Protein AF-A0A7S1MTP9-F1 (afdb_monomer)

Solvent-accessible surface area (backbone atoms only — not comparable to full-atom values): 7656 Å² total; per-residue (Å²): 132,76,72,76,66,77,78,51,60,67,41,58,57,51,50,54,52,49,53,56,51,50,56,53,49,49,55,52,49,53,38,66,74,69,44,82,62,89,71,81,74,76,79,52,86,86,43,50,64,60,54,50,49,52,54,50,46,68,73,72,45,90,69,75,84,68,74,64,91,86,59,74,74,75,82,66,56,70,73,70,75,67,36,54,50,79,76,41,33,76,78,35,70,58,37,39,52,51,51,54,52,48,64,65,46,47,62,55,53,52,51,52,52,51,50,51,55,55,54,51,66,76,75,108

Sequence (124 aa):
KSSDLATRPAWWVHMKGNEALNSVLKVLHIKSLHGVGEQYHLPKSSDLATAQLAKWLSLVSPVHWSAPQDAAPKPLVSRQLYDTYAQHTRHCSECQRAFRNIQKLRPLLVAVAAVVAVLGRFVA

pLDDT: mean 78.36, std 15.13, range [44.94, 96.56]

Organism: Hemiselmis andersenii (NCBI:txid464988)

Foldseek 3Di:
DDPVVVPDQPLVVVVVVLVVVLVVLVVVLVCLVVPPDPPVPPDDPVCVVVVVVVVVCVVPPPDPPPPPPPPSDDR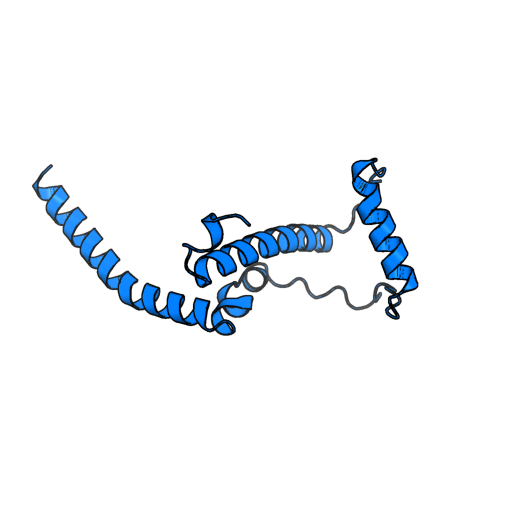DDVVVSSPCCVVPLVPDPSSVVVVVVCVVCVVVVVVVVVVCVVVVVVVD

Secondary structure (DSSP, 8-state):
--GGGSSS-HHHHHHHHHHHHHHHHHHHHHHHHH-------PPPGGGHHHHHHHHHHHHH--------TT-PPP---HHHHT-HIIIIITT-HHHHHHHHHHHHHHHHHHHHHHHHHHHHHHH-

Mean predicted aligned error: 11.68 Å

Radius of gyration: 22.85 Å; Cα contacts (8 Å, |Δi|>4): 26; chains: 1; bounding box: 66×42×49 Å

Structure (mmCIF, N/CA/C/O backbone):
data_AF-A0A7S1MTP9-F1
#
_entry.id   AF-A0A7S1MTP9-F1
#
loop_
_atom_site.group_PDB
_atom_site.id
_atom_site.type_symbol
_atom_site.label_atom_id
_atom_site.label_alt_id
_atom_site.label_comp_id
_atom_site.label_asym_id
_atom_site.label_entity_id
_atom_site.label_seq_id
_atom_site.pdbx_PDB_ins_code
_atom_site.Cartn_x
_atom_site.Cartn_y
_atom_site.Cartn_z
_atom_site.occupancy
_atom_site.B_iso_or_equiv
_atom_site.auth_seq_id
_atom_site.auth_comp_id
_atom_site.auth_asym_id
_atom_site.auth_atom_id
_atom_site.pdbx_PDB_model_num
ATOM 1 N N . LYS A 1 1 ? 9.049 20.981 3.786 1.00 44.94 1 LYS A N 1
ATOM 2 C CA . LYS A 1 1 ? 8.768 19.707 4.499 1.00 44.94 1 LYS A CA 1
ATOM 3 C C . LYS A 1 1 ? 7.282 19.736 4.848 1.00 44.94 1 LYS A C 1
ATOM 5 O O . LYS A 1 1 ? 6.908 20.531 5.695 1.00 44.94 1 LYS A O 1
ATOM 10 N N . SER A 1 2 ? 6.432 19.053 4.078 1.00 47.62 2 SER A N 1
ATOM 11 C CA . SER A 1 2 ? 4.969 19.214 4.143 1.00 47.62 2 SER A CA 1
ATOM 12 C C . SER A 1 2 ? 4.425 18.777 5.507 1.00 47.62 2 SER A C 1
ATOM 14 O O . SER A 1 2 ? 4.594 17.622 5.902 1.00 47.62 2 SER A O 1
ATOM 16 N N . SER A 1 3 ? 3.775 19.699 6.209 1.00 54.94 3 SER A N 1
ATOM 17 C CA . SER A 1 3 ? 3.174 19.544 7.542 1.00 54.94 3 SER A CA 1
ATOM 18 C C . SER A 1 3 ? 2.096 18.452 7.635 1.00 54.94 3 SER A C 1
ATOM 20 O O . SER A 1 3 ? 1.822 17.962 8.726 1.00 54.94 3 SER A O 1
ATOM 22 N N . ASP A 1 4 ? 1.540 18.005 6.506 1.00 58.59 4 ASP A N 1
ATOM 23 C CA . ASP A 1 4 ? 0.409 17.062 6.453 1.00 58.59 4 ASP A CA 1
ATOM 24 C C . ASP A 1 4 ? 0.743 15.601 6.786 1.00 58.59 4 ASP A C 1
ATOM 26 O O . ASP A 1 4 ? -0.153 14.805 7.067 1.00 58.59 4 ASP A O 1
ATOM 30 N N . LEU A 1 5 ? 2.019 15.207 6.748 1.00 58.28 5 LEU A N 1
ATOM 31 C CA . LEU A 1 5 ? 2.419 13.836 7.095 1.00 58.28 5 LEU A CA 1
ATOM 32 C C . LEU A 1 5 ? 2.608 13.641 8.604 1.00 58.28 5 LEU A C 1
ATOM 34 O O . LEU A 1 5 ? 2.546 12.510 9.076 1.00 58.28 5 LEU A O 1
ATOM 38 N N . ALA A 1 6 ? 2.816 14.723 9.361 1.00 64.12 6 ALA A N 1
ATOM 39 C CA . ALA A 1 6 ? 3.126 14.654 10.789 1.00 64.12 6 ALA A CA 1
ATOM 40 C C . ALA A 1 6 ? 1.897 14.367 11.670 1.00 64.12 6 ALA A C 1
ATOM 42 O O . ALA A 1 6 ? 2.039 13.846 12.771 1.00 64.12 6 ALA A O 1
ATOM 43 N N . THR A 1 7 ? 0.691 14.687 11.195 1.00 80.88 7 THR A N 1
ATOM 44 C CA . THR A 1 7 ? -0.565 14.537 11.954 1.00 80.88 7 THR A CA 1
ATOM 45 C C . THR A 1 7 ? -1.276 13.209 11.706 1.00 80.88 7 THR A C 1
ATOM 47 O O . THR A 1 7 ? -2.265 12.898 12.371 1.00 80.88 7 THR A O 1
ATOM 50 N N . ARG A 1 8 ? -0.801 12.404 10.751 1.00 84.31 8 ARG A N 1
ATOM 51 C CA . ARG A 1 8 ? -1.451 11.149 10.366 1.00 84.31 8 ARG A CA 1
ATOM 52 C C . ARG A 1 8 ? -0.893 9.974 11.167 1.00 84.31 8 ARG A C 1
ATOM 54 O O . ARG A 1 8 ? 0.321 9.873 11.331 1.00 84.31 8 ARG A O 1
ATOM 61 N N . PRO A 1 9 ? -1.744 9.033 11.612 1.00 90.06 9 PRO A N 1
ATOM 62 C CA . PRO A 1 9 ? -1.263 7.794 12.205 1.00 90.06 9 PRO A CA 1
ATOM 63 C C . PRO A 1 9 ? -0.330 7.056 11.240 1.00 90.06 9 PRO A C 1
ATOM 65 O O . PRO A 1 9 ? -0.653 6.911 10.059 1.00 90.06 9 PRO A O 1
ATOM 68 N N . ALA A 1 10 ? 0.791 6.534 11.743 1.00 89.69 10 ALA A N 1
ATOM 69 C CA . ALA A 1 10 ? 1.794 5.851 10.922 1.00 89.69 10 ALA A CA 1
ATOM 70 C C . ALA A 1 10 ? 1.194 4.711 10.075 1.00 89.69 10 ALA A C 1
ATOM 72 O O . ALA A 1 10 ? 1.465 4.605 8.880 1.00 89.69 10 ALA A O 1
ATOM 73 N N . TRP A 1 11 ? 0.287 3.919 10.661 1.00 91.62 11 TRP A N 1
ATOM 74 C CA . TRP A 1 11 ? -0.406 2.835 9.957 1.00 91.62 11 TRP A CA 1
ATOM 75 C C . TRP A 1 11 ? -1.188 3.319 8.725 1.00 91.62 11 TRP A C 1
ATOM 77 O O . TRP A 1 11 ? -1.271 2.601 7.731 1.00 91.62 11 TRP A O 1
ATOM 87 N N . TRP A 1 12 ? -1.740 4.537 8.755 1.00 90.38 12 TRP A N 1
ATOM 88 C CA . TRP A 1 12 ? -2.509 5.092 7.639 1.00 90.38 12 TRP A CA 1
ATOM 89 C C . TRP A 1 12 ? -1.592 5.446 6.469 1.00 90.38 12 TRP A C 1
ATOM 91 O O . TRP A 1 12 ? -1.894 5.130 5.317 1.00 90.38 12 TRP A O 1
ATOM 101 N N . VAL A 1 13 ? -0.436 6.045 6.770 1.00 90.31 13 VAL A N 1
ATOM 102 C CA . VAL A 1 13 ? 0.589 6.363 5.767 1.00 90.31 13 VAL A CA 1
ATOM 103 C C . VAL A 1 13 ? 1.106 5.078 5.118 1.00 90.31 13 VAL A C 1
ATOM 105 O O . VAL A 1 13 ? 1.200 5.004 3.893 1.00 90.31 13 VAL A O 1
ATOM 108 N N . HIS A 1 14 ? 1.356 4.035 5.915 1.00 90.38 14 HIS A N 1
ATOM 109 C CA . HIS A 1 14 ? 1.795 2.733 5.406 1.00 90.38 14 HIS A CA 1
ATOM 110 C C . HIS A 1 14 ? 0.747 2.076 4.500 1.00 90.38 14 HIS A C 1
ATOM 112 O O . HIS A 1 14 ? 1.088 1.584 3.426 1.00 90.38 14 HIS A O 1
ATOM 118 N N . MET A 1 15 ? -0.534 2.114 4.881 1.00 88.44 15 MET A N 1
ATOM 119 C CA . MET A 1 15 ? -1.615 1.576 4.048 1.00 88.44 15 MET A CA 1
ATOM 120 C C . MET A 1 15 ? -1.726 2.292 2.702 1.00 88.44 15 MET A C 1
ATOM 122 O O . MET A 1 15 ? -1.919 1.630 1.683 1.00 88.44 15 MET A O 1
ATOM 126 N N . LYS A 1 16 ? -1.531 3.615 2.665 1.00 87.75 16 LYS A N 1
ATOM 127 C CA . LYS A 1 16 ? -1.505 4.367 1.402 1.00 87.75 16 LYS A CA 1
ATOM 128 C C . LYS A 1 16 ? -0.312 4.023 0.519 1.00 87.75 16 LYS A C 1
ATOM 130 O O . LYS A 1 16 ? -0.480 3.891 -0.691 1.00 87.75 16 LYS A O 1
ATOM 135 N N . GLY A 1 17 ? 0.859 3.801 1.111 1.00 85.19 17 GLY A N 1
ATOM 136 C CA . GLY A 1 17 ? 2.002 3.252 0.381 1.00 85.19 17 GLY A CA 1
ATOM 137 C C . GLY A 1 17 ? 1.697 1.871 -0.210 1.00 85.19 17 GLY A C 1
ATOM 138 O O . GLY A 1 17 ? 1.957 1.630 -1.387 1.00 85.19 17 GLY A O 1
ATOM 139 N N . ASN A 1 18 ? 1.075 0.986 0.574 1.00 86.69 18 ASN A N 1
ATOM 140 C CA . ASN A 1 18 ? 0.735 -0.362 0.122 1.00 86.69 18 ASN A CA 1
ATOM 141 C C . ASN A 1 18 ? -0.311 -0.365 -1.006 1.00 86.69 18 ASN A C 1
ATOM 143 O O . ASN A 1 18 ? -0.216 -1.157 -1.938 1.00 86.69 18 ASN A O 1
ATOM 147 N N . GLU A 1 19 ? -1.283 0.548 -0.965 1.00 85.88 19 GLU A N 1
ATOM 148 C CA . GLU A 1 19 ? -2.267 0.741 -2.037 1.00 85.88 19 GLU A CA 1
ATOM 149 C C . GLU A 1 19 ? -1.597 1.126 -3.368 1.00 85.88 19 GLU A C 1
ATOM 151 O O . GLU A 1 19 ? -1.905 0.543 -4.411 1.00 85.88 19 GLU A O 1
ATOM 156 N N . ALA A 1 20 ? -0.630 2.049 -3.332 1.00 84.44 20 ALA A N 1
ATOM 157 C CA . ALA A 1 20 ? 0.143 2.436 -4.511 1.00 84.44 20 ALA A CA 1
ATOM 158 C C . ALA A 1 20 ? 1.005 1.279 -5.052 1.00 84.44 20 ALA A C 1
ATOM 160 O O . ALA A 1 20 ? 1.096 1.089 -6.262 1.00 84.44 20 ALA A O 1
ATOM 161 N N . LEU A 1 21 ? 1.599 0.462 -4.179 1.00 85.12 21 LEU A N 1
ATOM 162 C CA . LEU A 1 21 ? 2.354 -0.724 -4.602 1.00 85.12 21 LEU A CA 1
ATOM 163 C C . LEU A 1 21 ? 1.445 -1.787 -5.235 1.00 85.12 21 LEU A C 1
ATOM 165 O O . LEU A 1 21 ? 1.782 -2.349 -6.278 1.00 85.12 21 LEU A O 1
ATOM 169 N N . ASN A 1 22 ? 0.264 -2.018 -4.658 1.00 84.06 22 ASN A N 1
ATOM 170 C CA . ASN A 1 22 ? -0.719 -2.963 -5.190 1.00 84.06 22 ASN A CA 1
ATOM 171 C C . ASN A 1 22 ? -1.205 -2.569 -6.592 1.00 84.06 22 ASN A C 1
ATOM 173 O O . ASN A 1 22 ? -1.444 -3.446 -7.429 1.00 84.06 22 ASN A O 1
ATOM 177 N N . SER A 1 23 ? -1.338 -1.268 -6.875 1.00 80.81 23 SER A N 1
ATOM 178 C CA . SER A 1 23 ? -1.752 -0.796 -8.201 1.00 80.81 23 SER A CA 1
ATOM 179 C C . SER A 1 23 ? -0.689 -1.088 -9.2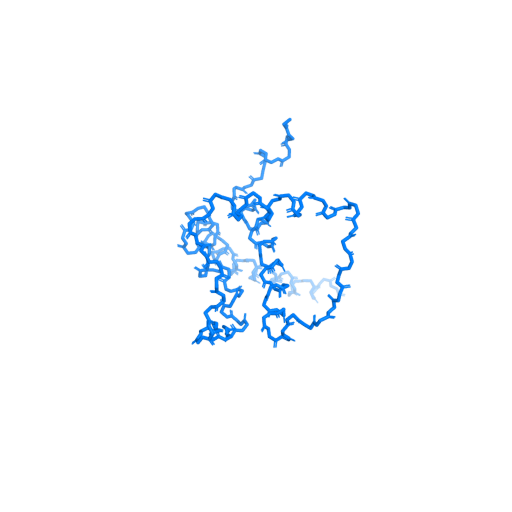67 1.00 80.81 23 SER A C 1
ATOM 181 O O . SER A 1 23 ? -1.028 -1.592 -10.341 1.00 80.81 23 SER A O 1
ATOM 183 N N . VAL A 1 24 ? 0.595 -0.895 -8.950 1.00 83.75 24 VAL A N 1
ATOM 184 C CA . VAL A 1 24 ? 1.714 -1.263 -9.836 1.00 83.75 24 VAL A CA 1
ATOM 185 C C . VAL A 1 24 ? 1.790 -2.780 -10.018 1.00 83.75 24 VAL A C 1
ATOM 187 O O . VAL A 1 24 ? 1.908 -3.261 -11.147 1.00 83.75 24 VAL A O 1
ATOM 190 N N . LEU A 1 25 ? 1.644 -3.550 -8.935 1.00 83.00 25 LEU A N 1
ATOM 191 C CA . LEU A 1 25 ? 1.644 -5.014 -8.982 1.00 83.00 25 LEU A CA 1
ATOM 192 C C . LEU A 1 25 ? 0.532 -5.559 -9.889 1.00 83.00 25 LEU A C 1
ATOM 194 O O . LEU A 1 25 ? 0.743 -6.531 -10.612 1.00 83.00 25 LEU A O 1
ATOM 198 N N . LYS A 1 26 ? -0.638 -4.909 -9.912 1.00 80.19 26 LYS A N 1
ATOM 199 C CA . LYS A 1 26 ? -1.734 -5.248 -10.830 1.00 80.19 26 LYS A CA 1
ATOM 200 C C . LYS A 1 26 ? -1.365 -5.049 -12.294 1.00 80.19 26 LYS A C 1
ATOM 202 O O . LYS A 1 26 ? -1.625 -5.943 -13.097 1.00 80.19 26 LYS A O 1
ATOM 207 N N . VAL A 1 27 ? -0.748 -3.920 -12.635 1.00 79.50 27 VAL A N 1
ATOM 208 C CA . VAL A 1 27 ? -0.294 -3.656 -14.009 1.00 79.50 27 VAL A CA 1
ATOM 209 C C . VAL A 1 27 ? 0.734 -4.702 -14.443 1.00 79.50 27 VAL A C 1
ATOM 211 O O . VAL A 1 27 ? 0.618 -5.266 -15.531 1.00 79.50 27 VAL A O 1
ATOM 214 N N . LEU A 1 28 ? 1.694 -5.021 -13.570 1.00 76.44 28 LEU A N 1
ATOM 215 C CA . LEU A 1 28 ? 2.707 -6.045 -13.836 1.00 76.44 28 LEU A CA 1
ATOM 216 C C . LEU A 1 28 ? 2.094 -7.442 -14.000 1.00 76.44 28 LEU A C 1
ATOM 218 O O . LEU A 1 28 ? 2.467 -8.168 -14.919 1.00 76.44 28 LEU A O 1
ATOM 222 N N . HIS A 1 29 ? 1.125 -7.808 -13.160 1.00 75.56 29 HIS A N 1
ATOM 223 C CA . HIS A 1 29 ? 0.459 -9.106 -13.240 1.00 75.56 29 HIS A CA 1
ATOM 224 C C . HIS A 1 29 ? -0.341 -9.269 -14.537 1.00 75.56 29 HIS A C 1
ATOM 226 O O . HIS A 1 29 ? -0.190 -10.281 -15.221 1.00 75.56 29 HIS A O 1
ATOM 232 N N . ILE A 1 30 ? -1.120 -8.258 -14.933 1.00 72.25 30 ILE A N 1
ATOM 233 C CA . ILE A 1 30 ? -1.852 -8.272 -16.212 1.00 72.25 30 ILE A CA 1
ATOM 234 C C . ILE A 1 30 ? -0.874 -8.437 -17.384 1.00 72.25 30 ILE A C 1
ATOM 236 O O . ILE A 1 30 ? -1.099 -9.274 -18.257 1.00 72.25 30 ILE A O 1
ATOM 240 N N . LYS A 1 31 ? 0.250 -7.709 -17.361 1.00 72.50 31 LYS A N 1
ATOM 241 C CA . LYS A 1 31 ? 1.307 -7.819 -18.377 1.00 72.50 31 LYS A CA 1
ATOM 242 C C . LYS A 1 31 ? 1.950 -9.212 -18.409 1.00 72.50 31 LYS A C 1
ATOM 244 O O . LYS A 1 31 ? 2.288 -9.696 -19.482 1.00 72.50 31 LYS A O 1
ATOM 249 N N . SER A 1 32 ? 2.096 -9.874 -17.259 1.00 67.56 32 SER A N 1
ATOM 250 C CA . SER A 1 32 ? 2.612 -11.250 -17.199 1.00 67.56 32 SER A CA 1
ATOM 251 C C . SER A 1 32 ? 1.633 -12.290 -17.755 1.00 67.56 32 SER A C 1
ATOM 253 O O . SER A 1 32 ? 2.069 -13.268 -18.349 1.00 67.56 32 SER A O 1
ATOM 255 N N . LEU A 1 33 ? 0.322 -12.069 -17.604 1.00 66.31 33 LEU A N 1
ATOM 256 C CA . LEU A 1 33 ? -0.719 -12.989 -18.075 1.00 66.31 33 LEU A CA 1
ATOM 257 C C . LEU A 1 33 ? -0.980 -12.873 -19.581 1.00 66.31 33 LEU A C 1
ATOM 259 O O . LEU A 1 33 ? -1.192 -13.878 -20.247 1.00 66.31 33 LEU A O 1
ATOM 263 N N . HIS A 1 34 ? -0.997 -11.648 -20.108 1.00 64.75 34 HIS A N 1
ATOM 264 C CA . HIS A 1 34 ? -1.325 -11.377 -21.514 1.00 64.75 34 HIS A CA 1
ATOM 265 C C . HIS A 1 34 ? -0.072 -11.324 -22.403 1.00 64.75 34 HIS A C 1
ATOM 267 O O . HIS A 1 34 ? -0.171 -11.088 -23.606 1.00 64.75 34 HIS A O 1
ATOM 273 N N . GLY A 1 35 ? 1.105 -11.531 -21.805 1.00 58.69 35 GLY A N 1
ATOM 274 C CA . GL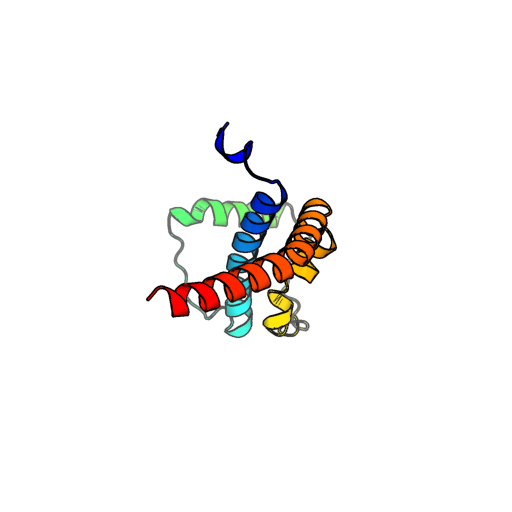Y A 1 35 ? 2.387 -11.247 -22.425 1.00 58.69 35 GLY A CA 1
ATOM 275 C C . GLY A 1 35 ? 2.606 -9.747 -22.614 1.00 58.69 35 GLY A C 1
ATOM 276 O O . GLY A 1 35 ? 1.687 -8.922 -22.593 1.00 58.69 35 GLY A O 1
ATOM 277 N N . VAL A 1 36 ? 3.863 -9.374 -22.841 1.00 57.16 36 VAL A N 1
ATOM 278 C CA . VAL A 1 36 ? 4.152 -8.098 -23.492 1.00 57.16 36 VAL A CA 1
ATOM 279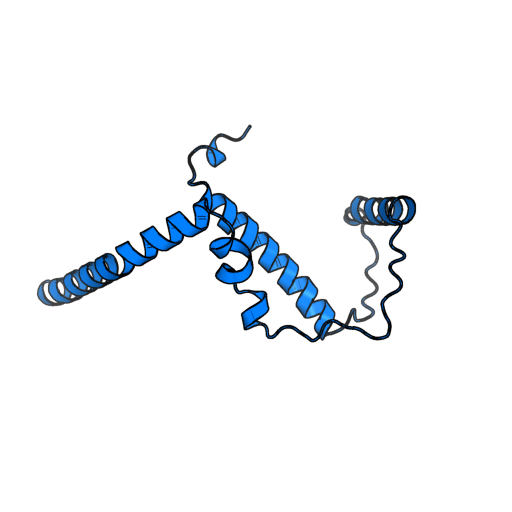 C C . VAL A 1 36 ? 3.770 -8.311 -24.949 1.00 57.16 36 VAL A C 1
ATOM 281 O O . VAL A 1 36 ? 4.614 -8.695 -25.749 1.00 57.16 36 VAL A O 1
ATOM 284 N N . GLY A 1 37 ? 2.488 -8.159 -25.291 1.00 48.94 37 GLY A N 1
ATOM 285 C CA . GLY A 1 37 ? 2.121 -8.019 -26.699 1.00 48.94 37 GLY A CA 1
ATOM 286 C C . GLY A 1 37 ? 3.052 -6.972 -27.306 1.00 48.94 37 GLY A C 1
ATOM 287 O O . GLY A 1 37 ? 3.379 -6.008 -26.609 1.00 48.94 37 GLY A O 1
ATOM 288 N N . GLU A 1 38 ? 3.526 -7.194 -28.532 1.00 47.09 38 GLU A N 1
ATOM 289 C CA . GLU A 1 38 ? 4.458 -6.335 -29.281 1.00 47.09 38 GLU A CA 1
ATOM 290 C C . GLU A 1 38 ? 3.858 -4.948 -29.586 1.00 47.09 38 GLU A C 1
ATOM 292 O O . GLU A 1 38 ? 3.832 -4.461 -30.712 1.00 47.09 38 GLU A O 1
ATOM 297 N N . GLN A 1 39 ? 3.330 -4.273 -28.573 1.00 53.47 39 GLN A N 1
ATOM 298 C CA . GLN A 1 39 ? 3.040 -2.867 -28.616 1.00 53.47 39 GLN A CA 1
ATOM 299 C C . GLN A 1 39 ? 4.398 -2.188 -28.650 1.00 53.47 39 GLN A C 1
ATOM 301 O O . GLN A 1 39 ? 5.072 -2.038 -27.629 1.00 53.47 39 GLN A O 1
ATOM 306 N N . TYR A 1 40 ? 4.816 -1.843 -29.866 1.00 51.28 40 TYR A N 1
ATOM 307 C CA . TYR A 1 40 ? 5.931 -0.953 -30.136 1.00 51.28 40 TYR A CA 1
ATOM 308 C C . TYR A 1 40 ? 5.655 0.370 -29.410 1.00 51.28 40 TYR A C 1
ATOM 310 O O . TYR A 1 40 ? 5.021 1.289 -29.930 1.00 51.28 40 TYR A O 1
ATOM 318 N N . HIS A 1 41 ? 6.080 0.453 -28.153 1.00 58.78 41 HIS A N 1
ATOM 319 C CA . HIS A 1 41 ? 6.070 1.694 -27.405 1.00 58.78 41 HIS A CA 1
ATOM 320 C C . HIS A 1 41 ? 7.210 2.542 -27.953 1.00 58.78 41 HIS A C 1
ATOM 322 O O . HIS A 1 41 ? 8.366 2.362 -27.578 1.00 58.78 41 HIS A O 1
ATOM 328 N N . LEU A 1 42 ? 6.883 3.445 -28.878 1.00 73.19 42 LEU A N 1
ATOM 329 C CA . LEU A 1 42 ? 7.811 4.488 -29.291 1.00 73.19 42 LEU A CA 1
ATOM 330 C C . LEU A 1 42 ? 8.076 5.378 -28.067 1.00 73.19 42 LEU A C 1
ATOM 332 O O . LEU A 1 42 ? 7.125 5.984 -27.560 1.00 73.19 42 LEU A O 1
ATOM 336 N N . PRO A 1 43 ? 9.321 5.432 -27.561 1.00 72.88 43 PRO A N 1
ATOM 337 C CA . PRO A 1 43 ? 9.627 6.211 -26.375 1.00 72.88 43 PRO A CA 1
ATOM 338 C C . PRO A 1 43 ? 9.346 7.688 -26.645 1.00 72.88 43 PRO A C 1
ATOM 340 O O . PRO A 1 43 ? 9.745 8.244 -27.673 1.00 72.88 43 PRO A O 1
ATOM 343 N N . LYS A 1 44 ? 8.649 8.327 -25.712 1.00 82.56 44 LYS A N 1
ATOM 344 C CA . LYS A 1 44 ? 8.442 9.776 -25.704 1.00 82.56 44 LYS A CA 1
ATOM 345 C C . LYS A 1 44 ? 9.576 10.446 -24.937 1.00 82.56 44 LYS A C 1
ATOM 347 O O . LYS A 1 44 ? 10.315 9.806 -24.192 1.00 82.56 44 LYS A O 1
ATOM 352 N N . SER A 1 45 ? 9.684 11.768 -25.054 1.00 81.56 45 SER A N 1
ATOM 353 C CA . SER A 1 45 ? 10.639 12.555 -24.258 1.00 81.56 45 SER A CA 1
ATOM 354 C C . SER A 1 45 ? 10.465 12.350 -22.744 1.00 81.56 45 SER A C 1
ATOM 356 O O . SER A 1 45 ? 11.444 12.420 -22.005 1.00 81.56 45 SER A O 1
ATOM 358 N N . SER A 1 46 ? 9.251 12.023 -22.288 1.00 83.94 46 SER A N 1
ATOM 359 C CA . SER A 1 46 ? 8.950 11.658 -20.897 1.00 83.94 46 SER A CA 1
ATOM 360 C C . SER A 1 46 ? 9.645 10.382 -20.416 1.00 83.94 46 SER A C 1
ATOM 362 O O . SER A 1 46 ? 9.829 10.214 -19.214 1.00 83.94 46 SER A O 1
ATOM 364 N N . ASP A 1 47 ? 10.056 9.499 -21.327 1.00 82.19 47 ASP A N 1
ATOM 365 C CA . ASP A 1 47 ? 10.587 8.173 -20.995 1.00 82.19 47 ASP A CA 1
ATOM 366 C C . ASP A 1 47 ? 12.123 8.171 -20.883 1.00 82.19 47 ASP A C 1
ATOM 368 O O . ASP A 1 47 ? 12.734 7.148 -20.560 1.00 82.19 47 ASP A O 1
ATOM 372 N N . LEU A 1 48 ? 12.767 9.325 -21.111 1.00 86.44 48 LEU A N 1
ATOM 373 C CA . LEU A 1 48 ? 14.225 9.481 -21.088 1.00 86.44 48 LEU A CA 1
ATOM 374 C C . LEU A 1 48 ? 14.835 9.010 -19.759 1.00 86.44 48 LEU A C 1
ATOM 376 O O . LEU A 1 48 ? 15.838 8.296 -19.754 1.00 86.44 48 LEU A O 1
ATOM 380 N N . ALA A 1 49 ? 14.220 9.379 -18.633 1.00 86.50 49 ALA A N 1
ATOM 381 C CA . ALA A 1 49 ? 14.697 8.995 -17.306 1.00 86.50 49 ALA A CA 1
ATOM 382 C C . ALA A 1 49 ? 14.636 7.472 -17.100 1.00 86.50 49 ALA A C 1
ATOM 384 O O . ALA A 1 49 ? 15.572 6.876 -16.570 1.00 86.50 49 ALA A O 1
ATOM 385 N N . THR A 1 50 ? 13.572 6.824 -17.579 1.00 81.00 50 THR A N 1
ATOM 386 C CA . THR A 1 50 ? 13.418 5.366 -17.526 1.00 81.00 50 THR A CA 1
ATOM 387 C C . THR A 1 50 ? 14.465 4.664 -18.391 1.00 81.00 50 THR A C 1
ATOM 389 O O . THR A 1 50 ? 15.060 3.680 -17.951 1.00 81.00 50 THR A O 1
ATOM 392 N N . ALA A 1 51 ? 14.754 5.193 -19.584 1.00 80.31 51 ALA A N 1
ATOM 393 C CA . ALA A 1 51 ? 15.797 4.660 -20.460 1.00 80.31 51 ALA A CA 1
ATOM 394 C C . ALA A 1 51 ? 17.201 4.792 -19.840 1.00 80.31 51 ALA A C 1
ATOM 396 O O . ALA A 1 51 ? 17.997 3.851 -19.882 1.00 80.31 51 ALA A O 1
ATOM 397 N N . GLN A 1 52 ? 17.503 5.935 -19.219 1.00 87.06 52 GLN A N 1
ATOM 398 C CA . GLN A 1 52 ? 18.771 6.148 -18.517 1.00 87.06 52 GLN A CA 1
ATOM 399 C C . GLN A 1 52 ? 18.911 5.239 -17.295 1.00 87.06 52 GLN A C 1
ATOM 401 O O . GLN A 1 52 ? 19.982 4.669 -17.089 1.00 87.06 52 GLN A O 1
ATOM 406 N N . LEU A 1 53 ? 17.835 5.047 -16.527 1.00 85.69 53 LEU A N 1
ATOM 407 C CA . LEU A 1 53 ? 17.811 4.107 -15.408 1.00 85.69 53 LEU A CA 1
ATOM 408 C C . LEU A 1 53 ? 18.088 2.674 -15.880 1.00 85.69 53 LEU A C 1
ATOM 410 O O . LEU A 1 53 ? 18.912 1.990 -15.280 1.00 85.69 53 LEU A O 1
ATOM 414 N N . ALA A 1 54 ? 17.458 2.234 -16.973 1.00 81.69 54 ALA A N 1
ATOM 415 C CA . ALA A 1 54 ? 17.695 0.910 -17.548 1.00 81.69 54 ALA A CA 1
ATOM 416 C C . ALA A 1 54 ? 19.154 0.732 -18.002 1.00 81.69 54 ALA A C 1
ATOM 418 O O . ALA A 1 54 ? 19.783 -0.282 -17.692 1.00 81.69 54 ALA A O 1
ATOM 419 N N . LYS A 1 55 ? 19.723 1.745 -18.671 1.00 82.38 55 LYS A N 1
ATOM 420 C CA . LYS A 1 55 ? 21.138 1.753 -19.067 1.00 82.38 55 LYS A CA 1
ATOM 421 C C . LYS A 1 55 ? 22.056 1.680 -17.850 1.00 82.38 55 LYS A C 1
ATOM 423 O O . LYS A 1 55 ? 22.971 0.864 -17.832 1.00 82.38 55 LYS A O 1
ATOM 428 N N . TRP A 1 56 ? 21.809 2.490 -16.825 1.00 88.75 56 TRP A N 1
ATOM 429 C CA . TRP A 1 56 ? 22.597 2.454 -15.595 1.00 88.75 56 TRP A CA 1
ATOM 430 C C . TRP A 1 56 ? 22.513 1.082 -14.918 1.00 88.75 56 TRP A C 1
ATOM 432 O O . TRP A 1 56 ? 23.549 0.504 -14.601 1.00 88.75 56 TRP A O 1
ATOM 442 N N . LEU A 1 57 ? 21.311 0.506 -14.801 1.00 83.38 57 LEU A N 1
ATOM 443 C CA . LEU A 1 57 ? 21.107 -0.836 -14.249 1.00 83.38 57 LEU A CA 1
ATOM 444 C C . LEU A 1 57 ? 21.886 -1.910 -15.017 1.00 83.38 57 LEU A C 1
ATOM 446 O O . LEU A 1 57 ? 22.475 -2.777 -14.379 1.00 83.38 57 LEU A O 1
ATOM 450 N N . SER A 1 58 ? 21.953 -1.839 -16.351 1.00 79.75 58 SER A N 1
ATOM 451 C CA . SER A 1 58 ? 22.749 -2.789 -17.150 1.00 79.75 58 SER A CA 1
ATOM 452 C C . SER A 1 58 ? 24.259 -2.701 -16.908 1.00 79.75 58 SER A C 1
ATOM 454 O O . SER A 1 58 ? 24.967 -3.668 -17.167 1.00 79.75 58 SER A O 1
ATOM 456 N N . LEU A 1 59 ? 24.753 -1.561 -16.411 1.00 84.81 59 LEU A N 1
ATOM 457 C CA . LEU A 1 59 ? 26.173 -1.351 -16.128 1.00 84.81 59 LEU A CA 1
ATOM 458 C C . LEU A 1 59 ? 26.552 -1.790 -14.712 1.00 84.81 59 LEU A C 1
ATOM 460 O O . LEU A 1 59 ? 27.676 -2.229 -14.494 1.00 84.81 59 LEU A O 1
ATOM 464 N N . VAL A 1 60 ? 25.639 -1.636 -13.748 1.00 86.44 60 VAL A N 1
ATOM 465 C CA . VAL A 1 60 ? 25.933 -1.872 -12.323 1.00 86.44 60 VAL A CA 1
ATOM 466 C C . VAL A 1 60 ? 25.380 -3.188 -11.788 1.00 86.44 60 VAL A C 1
ATOM 468 O O . VAL A 1 60 ? 25.801 -3.631 -10.721 1.00 86.44 60 VAL A O 1
ATOM 471 N N . SER A 1 61 ? 24.413 -3.804 -12.472 1.00 76.06 61 SER A N 1
ATOM 472 C CA . SER A 1 61 ? 23.803 -5.040 -11.995 1.00 76.06 61 SER A CA 1
ATOM 473 C C . SER A 1 61 ? 24.628 -6.254 -12.433 1.00 76.06 61 SER A C 1
ATOM 475 O O . SER A 1 61 ? 24.781 -6.472 -13.633 1.00 76.06 61 SER A O 1
ATOM 477 N N . PRO A 1 62 ? 25.100 -7.102 -11.498 1.00 66.62 62 PRO A N 1
ATOM 478 C CA . PRO A 1 62 ? 25.671 -8.407 -11.838 1.00 66.62 62 PRO A CA 1
ATOM 479 C C . PRO A 1 62 ? 24.594 -9.397 -12.312 1.00 66.62 62 PRO A C 1
ATOM 481 O O . PRO A 1 62 ? 24.907 -10.505 -12.741 1.00 66.62 62 PRO A O 1
ATOM 484 N N . VAL A 1 63 ? 23.313 -9.022 -12.209 1.00 63.06 63 VAL A N 1
ATOM 485 C CA . VAL A 1 63 ? 22.191 -9.825 -12.679 1.00 63.06 63 VAL A CA 1
ATOM 486 C C . VAL A 1 63 ? 22.064 -9.621 -14.182 1.00 63.06 63 VAL A C 1
ATOM 488 O O . VAL A 1 63 ? 21.500 -8.635 -14.659 1.00 63.06 63 VAL A O 1
ATOM 491 N N . HIS A 1 64 ? 22.572 -10.585 -14.942 1.00 59.41 64 HIS A N 1
ATOM 492 C CA . HIS A 1 64 ? 22.145 -10.765 -16.318 1.00 59.41 64 HIS A CA 1
ATOM 493 C C . HIS A 1 64 ? 20.663 -11.139 -16.269 1.00 59.41 64 HIS A C 1
ATOM 495 O O . HIS A 1 64 ? 20.308 -12.241 -15.859 1.00 59.41 64 HIS A O 1
ATOM 501 N N . TRP A 1 65 ? 19.785 -10.208 -16.637 1.00 57.47 65 TRP A N 1
ATOM 502 C CA . TRP A 1 65 ? 18.356 -10.472 -16.803 1.00 57.47 65 TRP A CA 1
ATOM 503 C C . TRP A 1 65 ? 18.124 -11.316 -18.068 1.00 57.47 65 TRP A C 1
ATOM 505 O O . TRP A 1 65 ? 17.364 -10.936 -18.955 1.00 57.47 65 TRP A O 1
ATOM 515 N N . SER A 1 66 ? 18.811 -12.452 -18.196 1.00 54.75 66 SER A N 1
ATOM 516 C CA . SER A 1 66 ? 18.395 -13.526 -19.086 1.00 54.75 66 SER A CA 1
ATOM 517 C C . SER A 1 66 ? 17.073 -14.027 -18.525 1.00 54.75 66 SER A C 1
ATOM 519 O O . SER A 1 66 ? 17.034 -14.581 -17.428 1.00 54.75 66 SER A O 1
ATOM 521 N N . ALA A 1 67 ? 15.976 -13.761 -19.236 1.00 53.03 67 ALA A N 1
ATOM 522 C CA . ALA A 1 67 ? 14.677 -14.314 -18.886 1.00 53.03 67 ALA A CA 1
ATOM 523 C C . ALA A 1 67 ? 14.857 -15.827 -18.665 1.00 53.03 67 ALA A C 1
ATOM 525 O O . ALA A 1 67 ? 15.300 -16.504 -19.599 1.00 53.03 67 ALA A O 1
ATOM 526 N N . PRO A 1 68 ? 14.595 -16.368 -17.460 1.00 50.84 68 PRO A N 1
ATOM 527 C CA . PRO A 1 68 ? 14.621 -17.807 -17.271 1.00 50.84 68 PRO A CA 1
ATOM 528 C C . PRO A 1 68 ? 13.587 -18.389 -18.232 1.00 50.84 68 PRO A C 1
ATOM 530 O O . PRO A 1 68 ? 12.395 -18.123 -18.076 1.00 50.84 68 PRO A O 1
ATOM 533 N N . GLN A 1 69 ? 14.039 -19.131 -19.246 1.00 53.28 69 GLN A N 1
ATOM 534 C CA . GLN A 1 69 ? 13.141 -19.739 -20.232 1.00 53.28 69 GLN A CA 1
ATOM 535 C C . GLN A 1 69 ? 12.176 -20.742 -19.567 1.00 53.28 69 GLN A C 1
ATOM 537 O O . GLN A 1 69 ? 11.096 -20.979 -20.094 1.00 53.28 69 GLN A O 1
ATOM 542 N N . ASP A 1 70 ? 12.498 -21.217 -18.355 1.00 47.59 70 ASP A N 1
ATOM 543 C CA . ASP A 1 70 ? 11.801 -22.335 -17.706 1.00 47.59 70 ASP A CA 1
ATOM 544 C C . ASP A 1 70 ? 11.078 -22.008 -16.390 1.00 47.59 70 ASP A C 1
ATOM 546 O O . ASP A 1 70 ? 10.645 -22.912 -15.677 1.00 47.59 70 ASP A O 1
ATOM 550 N N . ALA A 1 71 ? 10.894 -20.736 -16.033 1.00 53.16 71 ALA A N 1
ATOM 551 C CA . ALA A 1 71 ? 10.106 -20.415 -14.842 1.00 53.16 71 ALA A CA 1
ATOM 552 C C . ALA A 1 71 ? 9.410 -19.063 -14.960 1.00 53.16 71 ALA A C 1
ATOM 554 O O . ALA A 1 71 ? 9.685 -18.138 -14.195 1.00 53.16 71 ALA A O 1
ATOM 555 N N . ALA A 1 72 ? 8.445 -18.956 -15.878 1.00 54.31 72 ALA A N 1
ATOM 556 C CA . ALA A 1 72 ? 7.368 -18.001 -15.653 1.00 54.31 72 ALA A CA 1
ATOM 557 C C . ALA A 1 72 ? 6.789 -18.318 -14.259 1.00 54.31 72 ALA A C 1
ATOM 559 O O . ALA A 1 72 ? 6.385 -19.466 -14.029 1.00 54.31 72 ALA A O 1
ATOM 560 N N . PRO A 1 73 ? 6.803 -17.372 -13.298 1.00 55.16 73 PRO A N 1
ATOM 561 C CA . PRO A 1 73 ? 6.214 -17.611 -11.992 1.00 55.16 73 PRO A CA 1
ATOM 562 C C . PRO A 1 73 ? 4.800 -18.133 -12.212 1.00 55.16 73 PRO A C 1
ATOM 564 O O . PRO A 1 73 ? 4.042 -17.519 -12.968 1.00 55.16 73 PRO A O 1
ATOM 567 N N . LYS A 1 74 ? 4.449 -19.272 -11.594 1.00 59.62 74 LYS A N 1
ATOM 568 C CA . LYS A 1 74 ? 3.066 -19.761 -11.639 1.00 59.62 74 LYS A CA 1
ATOM 569 C C . LYS A 1 74 ? 2.163 -18.574 -11.307 1.00 59.62 74 LYS A C 1
ATOM 571 O O . LYS A 1 74 ? 2.426 -17.923 -10.291 1.00 59.62 74 LYS A O 1
ATOM 576 N N . PRO A 1 75 ? 1.156 -18.262 -12.140 1.00 60.84 75 PRO A N 1
ATOM 577 C CA . PRO A 1 75 ? 0.301 -17.118 -11.894 1.00 60.84 75 PRO A CA 1
ATOM 578 C C . PRO A 1 75 ? -0.292 -17.279 -10.498 1.00 60.84 75 PRO A C 1
ATOM 580 O O . PRO A 1 75 ? -1.050 -18.213 -10.232 1.00 60.84 75 PRO A O 1
ATOM 583 N N . LEU A 1 76 ? 0.133 -16.411 -9.576 1.00 62.06 76 LEU A N 1
ATOM 584 C CA . LEU A 1 76 ? -0.424 -16.382 -8.234 1.00 62.06 76 LEU A CA 1
ATOM 585 C C . LEU A 1 76 ? -1.918 -16.124 -8.391 1.00 62.06 76 LEU A C 1
ATOM 587 O O . LEU A 1 76 ? -2.325 -15.224 -9.130 1.00 62.06 76 LEU A O 1
ATOM 591 N N . VAL A 1 77 ? -2.743 -16.921 -7.714 1.00 64.88 77 VAL A N 1
ATOM 592 C CA . VAL A 1 77 ? -4.190 -16.706 -7.715 1.00 64.88 77 VAL A CA 1
ATOM 593 C C . VAL A 1 77 ? -4.427 -15.274 -7.236 1.00 64.88 77 VAL A C 1
ATOM 595 O O . VAL A 1 77 ? -3.926 -14.899 -6.177 1.00 64.88 77 VAL A O 1
ATOM 598 N N . SER A 1 78 ? -5.177 -14.469 -7.998 1.00 64.56 78 SER A N 1
ATOM 599 C CA . SER A 1 78 ? -5.361 -13.024 -7.754 1.00 64.56 78 SER A CA 1
ATOM 600 C C . SER A 1 78 ? -5.677 -12.675 -6.289 1.00 64.56 78 SER A C 1
ATOM 602 O O . SER A 1 78 ? -5.226 -11.650 -5.784 1.00 64.56 78 SER A O 1
ATOM 604 N N . ARG A 1 79 ? -6.381 -13.561 -5.569 1.00 66.69 79 ARG A N 1
ATOM 605 C CA . ARG A 1 79 ? -6.693 -13.403 -4.141 1.00 66.69 79 ARG A CA 1
ATOM 606 C C . ARG A 1 79 ? -5.454 -13.386 -3.231 1.00 66.69 79 ARG A C 1
ATOM 608 O O . ARG A 1 79 ? -5.451 -12.643 -2.260 1.00 66.69 79 ARG A O 1
ATOM 615 N N . GLN A 1 80 ? -4.422 -14.172 -3.528 1.00 70.44 80 GLN A N 1
ATOM 616 C CA . GLN A 1 80 ? -3.169 -14.185 -2.759 1.00 70.44 80 GLN A CA 1
ATOM 617 C C . GLN A 1 80 ? -2.281 -12.983 -3.098 1.00 70.44 80 GLN A C 1
ATOM 619 O O . GLN A 1 80 ? -1.555 -12.493 -2.239 1.00 70.44 80 GLN A O 1
ATOM 624 N N . LEU A 1 81 ? -2.365 -12.481 -4.334 1.00 72.88 81 LEU A N 1
ATOM 625 C CA . LEU A 1 81 ? -1.545 -11.365 -4.807 1.00 72.88 81 LEU A CA 1
ATOM 626 C C . LEU A 1 81 ? -1.890 -10.030 -4.130 1.00 72.88 81 LEU A C 1
ATOM 628 O O . LEU A 1 81 ? -1.037 -9.154 -4.052 1.00 72.88 81 LEU A O 1
ATOM 632 N N . TYR A 1 82 ? -3.122 -9.877 -3.642 1.00 81.75 82 TYR A N 1
ATOM 633 C CA . TYR A 1 82 ? -3.593 -8.652 -2.986 1.00 81.75 82 TYR A CA 1
ATOM 634 C C . TYR A 1 82 ? -3.934 -8.852 -1.509 1.00 81.75 82 TYR A C 1
ATOM 636 O O . TYR A 1 82 ? -4.601 -8.001 -0.910 1.00 81.75 82 TYR A O 1
ATOM 644 N N . ASP A 1 83 ? -3.483 -9.957 -0.904 1.00 87.50 83 ASP A N 1
ATOM 645 C CA . ASP A 1 83 ? -3.609 -10.159 0.537 1.00 87.50 83 ASP A CA 1
ATOM 646 C C . ASP A 1 83 ? -2.657 -9.217 1.288 1.00 87.50 83 ASP A C 1
ATOM 648 O O . ASP A 1 83 ? -1.559 -9.572 1.720 1.00 87.50 83 ASP A O 1
ATOM 652 N N . THR A 1 84 ? -3.126 -7.984 1.465 1.00 87.88 84 THR A N 1
ATOM 653 C CA . THR A 1 84 ? -2.419 -6.916 2.179 1.00 87.88 84 THR A CA 1
ATOM 654 C C . THR A 1 84 ? -2.126 -7.305 3.629 1.00 87.88 84 THR A C 1
ATOM 656 O O . 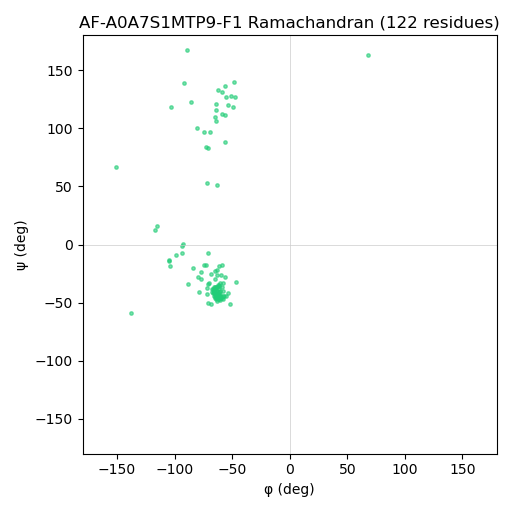THR A 1 84 ? -1.154 -6.826 4.223 1.00 87.88 84 THR A O 1
ATOM 659 N N . TYR A 1 85 ? -2.935 -8.193 4.218 1.00 90.56 85 TYR A N 1
ATOM 660 C CA . TYR A 1 85 ? -2.672 -8.665 5.566 1.00 90.56 85 TYR A CA 1
ATOM 661 C C . TYR A 1 85 ? -1.418 -9.538 5.607 1.00 90.56 85 TYR A C 1
ATOM 663 O O . TYR A 1 85 ? -0.519 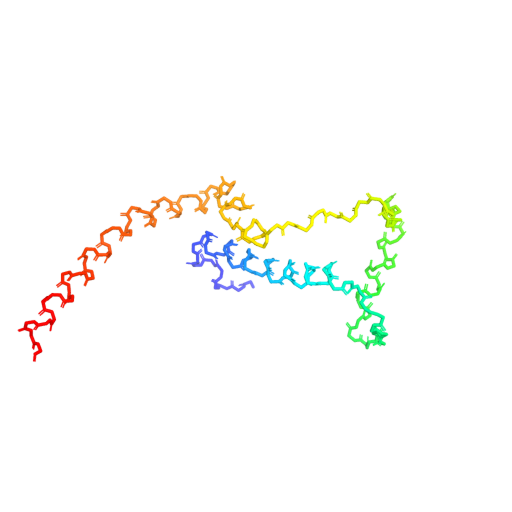-9.263 6.406 1.00 90.56 85 TYR A O 1
ATOM 671 N N . ALA A 1 86 ? -1.334 -10.538 4.729 1.00 89.25 86 ALA A N 1
ATOM 672 C CA . ALA A 1 86 ? -0.166 -11.410 4.631 1.00 89.25 86 ALA A CA 1
ATOM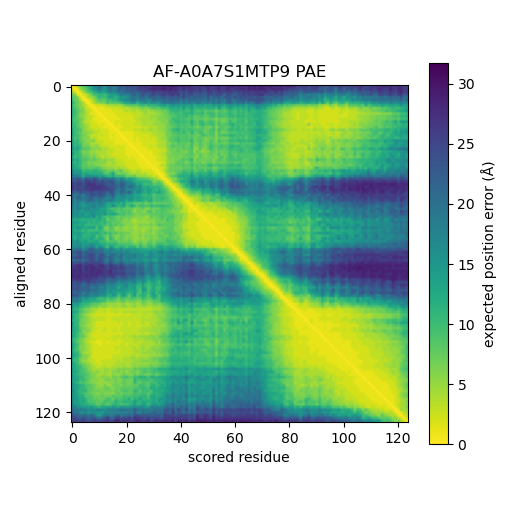 673 C C . ALA A 1 86 ? 1.089 -10.659 4.163 1.00 89.25 86 ALA A C 1
ATOM 675 O O . ALA A 1 86 ? 2.163 -10.872 4.717 1.00 89.25 86 ALA A O 1
ATOM 676 N N . GLN A 1 87 ? 0.954 -9.757 3.189 1.00 87.25 87 GLN A N 1
ATOM 677 C CA . GLN A 1 87 ? 2.083 -9.029 2.599 1.00 87.25 87 GLN A CA 1
ATOM 678 C C . GLN A 1 87 ? 2.696 -7.987 3.535 1.00 87.25 87 GLN A C 1
ATOM 680 O O . GLN A 1 87 ? 3.900 -7.747 3.482 1.00 87.25 87 GLN A O 1
ATOM 685 N N . HIS A 1 88 ? 1.878 -7.345 4.372 1.00 91.38 88 HIS A N 1
ATOM 686 C CA . HIS A 1 88 ? 2.325 -6.187 5.139 1.00 91.38 88 HIS A CA 1
ATOM 687 C C . HIS A 1 88 ? 1.838 -6.202 6.588 1.00 91.38 88 HIS A C 1
ATOM 689 O O . HIS A 1 88 ? 2.648 -6.190 7.517 1.00 91.38 88 HIS A O 1
ATOM 695 N N . THR A 1 89 ? 0.523 -6.231 6.816 1.00 93.88 89 THR A N 1
ATOM 696 C CA . THR A 1 89 ? -0.051 -5.999 8.156 1.00 93.88 89 THR A CA 1
ATOM 697 C C . THR A 1 89 ? 0.422 -7.013 9.198 1.00 93.88 89 THR A C 1
ATOM 699 O O . THR A 1 89 ? 0.594 -6.649 10.360 1.00 93.88 89 THR A O 1
ATOM 702 N N . ARG A 1 90 ? 0.673 -8.268 8.804 1.00 94.31 90 ARG A N 1
ATOM 703 C CA . ARG A 1 90 ? 1.213 -9.313 9.688 1.00 94.31 90 ARG A CA 1
ATOM 704 C C . ARG A 1 90 ? 2.631 -9.003 10.184 1.00 94.31 90 ARG A C 1
ATOM 706 O O . ARG A 1 90 ? 2.985 -9.435 11.277 1.00 94.31 90 ARG A O 1
ATOM 713 N N . HIS A 1 91 ? 3.419 -8.274 9.397 1.00 93.75 91 HIS A N 1
ATOM 714 C CA . HIS A 1 91 ? 4.846 -8.037 9.634 1.00 93.75 91 HIS A CA 1
ATOM 715 C C . HIS A 1 91 ? 5.159 -6.623 10.151 1.00 93.75 91 HIS A C 1
ATOM 717 O O . HIS A 1 91 ? 6.257 -6.385 10.644 1.00 93.75 91 HIS A O 1
ATOM 723 N N . CYS A 1 92 ? 4.206 -5.687 10.085 1.00 94.50 92 CYS A N 1
ATOM 724 C CA . CYS A 1 92 ? 4.369 -4.317 10.575 1.00 94.50 92 CYS A CA 1
ATOM 725 C C . CYS A 1 92 ? 3.658 -4.113 11.923 1.00 94.50 92 CYS A C 1
ATOM 727 O O . CYS A 1 92 ? 2.432 -4.200 12.001 1.00 94.50 92 CYS A O 1
ATOM 729 N N . SER A 1 93 ? 4.410 -3.773 12.975 1.00 94.56 93 SER A N 1
ATOM 730 C CA . SER A 1 93 ? 3.894 -3.568 14.340 1.00 94.56 93 SER A CA 1
ATOM 731 C C . SER A 1 93 ? 2.794 -2.502 14.425 1.00 94.56 93 SER A C 1
ATOM 733 O O . SER A 1 93 ? 1.759 -2.731 15.059 1.00 94.56 93 SER A O 1
ATOM 735 N N . GLU A 1 94 ? 2.985 -1.364 13.755 1.00 93.75 94 GLU A N 1
ATOM 736 C CA . GLU A 1 94 ? 2.032 -0.248 13.730 1.00 93.75 94 GLU A CA 1
ATOM 737 C C . GLU A 1 94 ? 0.701 -0.660 13.090 1.00 93.75 94 GLU A C 1
ATOM 739 O O . GLU A 1 94 ? -0.376 -0.467 13.663 1.00 93.75 94 GLU A O 1
ATOM 744 N N . CYS A 1 95 ? 0.772 -1.310 11.926 1.00 94.31 95 CYS A N 1
ATOM 745 C CA . CYS A 1 95 ? -0.399 -1.796 11.200 1.00 94.31 95 CYS A CA 1
ATOM 746 C C . CYS A 1 95 ? -1.101 -2.927 11.961 1.00 94.31 95 CYS A C 1
ATOM 748 O O . CYS A 1 95 ? -2.330 -2.957 12.033 1.00 94.31 95 CYS A O 1
ATOM 750 N N . GLN A 1 96 ? -0.346 -3.824 12.597 1.00 96.56 96 GLN A N 1
ATOM 751 C CA . GLN A 1 96 ? -0.902 -4.908 13.402 1.00 96.56 96 GLN A CA 1
ATOM 752 C C . GLN A 1 96 ? -1.632 -4.373 14.645 1.00 96.56 96 GLN A C 1
ATOM 754 O O . GLN A 1 96 ? -2.701 -4.874 15.008 1.00 96.56 96 GLN A O 1
ATOM 759 N N . ARG A 1 97 ? -1.089 -3.335 15.297 1.00 95.31 97 ARG A N 1
ATOM 760 C CA . ARG A 1 97 ? -1.738 -2.666 16.434 1.00 95.31 97 ARG A CA 1
ATOM 761 C C . ARG A 1 97 ? -3.037 -1.990 16.008 1.00 95.31 97 ARG A C 1
ATOM 763 O O . ARG A 1 97 ? -4.060 -2.201 16.660 1.00 95.31 97 ARG A O 1
ATOM 770 N N . ALA A 1 98 ? -3.012 -1.247 14.904 1.00 94.81 98 ALA A N 1
ATOM 771 C CA . ALA A 1 98 ? -4.207 -0.636 14.333 1.00 94.81 98 ALA A CA 1
ATOM 772 C C . ALA A 1 98 ? -5.269 -1.690 13.979 1.00 94.81 98 ALA A C 1
ATOM 774 O O . ALA A 1 98 ? -6.425 -1.553 14.378 1.00 94.81 98 ALA A O 1
ATOM 775 N N . PHE A 1 99 ? -4.869 -2.790 13.335 1.00 95.38 99 PHE A N 1
ATOM 776 C CA . PHE A 1 99 ? -5.761 -3.895 12.982 1.00 95.38 99 PHE A CA 1
ATOM 777 C C . PHE A 1 99 ? -6.455 -4.499 14.210 1.00 95.38 99 PHE A C 1
ATOM 779 O O . PHE A 1 99 ? -7.675 -4.660 14.212 1.00 95.38 99 PHE A O 1
ATOM 786 N N . ARG A 1 100 ? -5.711 -4.772 15.292 1.00 95.69 100 ARG A N 1
ATOM 787 C CA . ARG A 1 100 ? -6.298 -5.277 16.548 1.00 95.69 100 ARG A CA 1
ATOM 788 C C . ARG A 1 100 ? -7.291 -4.292 17.161 1.00 95.69 100 ARG A C 1
ATOM 790 O O . ARG A 1 100 ? -8.335 -4.717 17.649 1.00 95.69 100 ARG A O 1
ATOM 797 N N . ASN A 1 101 ? -6.985 -2.996 17.137 1.00 94.62 101 ASN A N 1
ATOM 798 C CA . ASN A 1 101 ? -7.885 -1.971 17.665 1.00 94.62 101 ASN A CA 1
ATOM 799 C C . ASN A 1 101 ? -9.181 -1.895 16.848 1.00 94.62 101 ASN A C 1
ATOM 801 O O . ASN A 1 101 ? -10.266 -1.896 17.424 1.00 94.62 101 ASN A O 1
ATOM 805 N N . ILE A 1 102 ? -9.081 -1.917 15.517 1.00 93.25 102 ILE A N 1
ATOM 806 C CA . ILE A 1 102 ? -10.245 -1.923 14.623 1.00 93.25 102 ILE A CA 1
ATOM 807 C C . ILE A 1 102 ? -11.100 -3.173 14.856 1.00 93.25 102 ILE A C 1
ATOM 809 O O . ILE A 1 102 ? -12.316 -3.060 14.967 1.00 93.25 102 ILE A O 1
ATOM 813 N N . GLN A 1 103 ? -10.486 -4.351 15.003 1.00 94.75 103 GLN A N 1
ATOM 814 C CA . GLN A 1 103 ? -11.218 -5.596 15.268 1.00 94.75 103 GLN A CA 1
ATOM 815 C C . GLN A 1 103 ? -12.001 -5.554 16.587 1.00 94.75 103 GLN A C 1
ATOM 817 O O . GLN A 1 103 ? -13.102 -6.093 16.655 1.00 94.75 103 GLN A O 1
ATOM 822 N N . LYS A 1 104 ? -11.476 -4.875 17.615 1.00 95.56 104 LYS A N 1
ATOM 823 C CA . LYS A 1 104 ? -12.190 -4.660 18.884 1.00 95.56 104 LYS A CA 1
ATOM 824 C C . LYS A 1 104 ? -13.344 -3.663 18.753 1.00 95.56 104 LYS A C 1
ATOM 826 O O . LYS A 1 104 ? -14.381 -3.855 19.375 1.00 95.56 104 LYS A O 1
ATOM 831 N N . LEU A 1 105 ? -13.173 -2.611 17.951 1.00 95.06 105 LEU A N 1
ATOM 832 C CA . LEU A 1 105 ? -14.186 -1.565 17.758 1.00 95.06 105 LEU A CA 1
ATOM 833 C C . LEU A 1 105 ? -15.299 -1.979 16.790 1.00 95.06 105 LEU A C 1
ATOM 835 O O . LEU A 1 105 ? -16.425 -1.507 16.910 1.00 95.06 105 LEU A O 1
ATOM 839 N N . ARG A 1 106 ? -15.014 -2.874 15.842 1.00 94.88 106 ARG A N 1
ATOM 840 C CA . ARG A 1 106 ? -15.972 -3.341 14.835 1.00 94.88 106 ARG A CA 1
ATOM 841 C C . ARG A 1 106 ? -17.302 -3.848 15.419 1.00 94.88 106 ARG A C 1
ATOM 843 O O . ARG A 1 106 ? -18.330 -3.365 14.951 1.00 94.88 106 ARG A O 1
ATOM 850 N N . PRO A 1 107 ? -17.345 -4.763 16.409 1.00 95.19 107 PRO A N 1
ATOM 851 C CA . PRO A 1 107 ? -18.618 -5.220 16.969 1.00 95.19 107 PRO A CA 1
ATOM 852 C C . PRO A 1 107 ? -19.385 -4.092 17.666 1.00 95.19 107 PRO A C 1
ATOM 854 O O . PRO A 1 107 ? -20.601 -4.021 17.532 1.00 95.19 107 PRO A O 1
ATOM 857 N N . LEU A 1 108 ? -18.681 -3.177 18.343 1.00 94.50 108 LEU A N 1
ATOM 858 C CA . LEU A 1 108 ? -19.293 -2.012 18.982 1.00 94.50 108 LEU A CA 1
ATOM 859 C C . LEU A 1 108 ? -19.969 -1.110 17.941 1.00 94.50 108 LEU A C 1
ATOM 861 O O . LEU A 1 108 ? -21.124 -0.736 18.108 1.00 94.50 108 LEU A O 1
ATOM 865 N N . LEU A 1 109 ? -19.279 -0.807 16.839 1.00 94.25 109 LEU A N 1
ATOM 866 C CA . LEU A 1 109 ? -19.830 0.012 15.758 1.00 94.25 109 LEU A CA 1
ATOM 867 C C . LEU A 1 109 ? -21.038 -0.651 15.089 1.00 94.25 109 LEU A C 1
ATOM 869 O O . LEU A 1 109 ? -22.018 0.029 14.798 1.00 94.25 109 LEU A O 1
ATOM 873 N N . VAL A 1 110 ? -20.996 -1.971 14.879 1.00 95.19 110 VAL A N 1
ATOM 874 C CA . VAL A 1 110 ? -22.136 -2.729 14.338 1.00 95.19 110 VAL A CA 1
ATOM 875 C C . VAL A 1 110 ? -23.324 -2.691 15.301 1.00 95.19 110 VAL A C 1
ATOM 877 O O . VAL A 1 110 ? -24.448 -2.462 14.861 1.00 95.19 110 VAL A O 1
ATOM 880 N N . ALA A 1 111 ? -23.089 -2.859 16.604 1.00 94.75 111 ALA A N 1
ATOM 881 C CA . ALA A 1 111 ? -24.138 -2.782 17.616 1.00 94.75 111 ALA A CA 1
ATOM 882 C C . ALA A 1 111 ? -24.771 -1.383 17.675 1.00 94.75 111 ALA A C 1
ATOM 884 O O . ALA A 1 111 ? -25.994 -1.263 17.651 1.00 94.75 111 ALA A O 1
ATOM 885 N N . VAL A 1 112 ? -23.954 -0.326 17.677 1.00 94.75 112 VAL A N 1
ATOM 886 C CA . VAL A 1 112 ? -24.437 1.064 17.642 1.00 94.75 112 VAL A CA 1
ATOM 887 C C . VAL A 1 112 ? -25.250 1.323 16.373 1.00 94.75 112 VAL A C 1
ATOM 889 O O . VAL A 1 112 ? -26.352 1.859 16.460 1.00 94.75 112 VAL A O 1
ATOM 892 N N . ALA A 1 113 ? -24.761 0.898 15.205 1.00 93.12 113 ALA A N 1
ATOM 893 C CA . ALA A 1 113 ? -25.486 1.049 13.946 1.00 93.12 113 ALA A CA 1
ATOM 894 C C . ALA A 1 113 ? -26.837 0.312 13.963 1.00 93.12 113 ALA A C 1
ATOM 896 O O . ALA A 1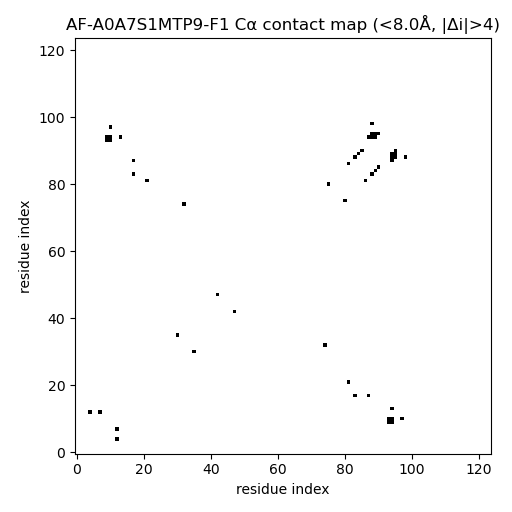 113 ? -27.834 0.854 13.489 1.00 93.12 113 ALA A O 1
ATOM 897 N N . ALA A 1 114 ? -26.891 -0.890 14.546 1.00 94.62 114 ALA A N 1
ATOM 898 C CA . ALA A 1 114 ? -28.132 -1.644 14.700 1.00 94.62 114 ALA A CA 1
ATOM 899 C C . ALA A 1 114 ? -29.133 -0.923 15.617 1.00 94.62 114 ALA A C 1
ATOM 901 O O . ALA A 1 114 ? -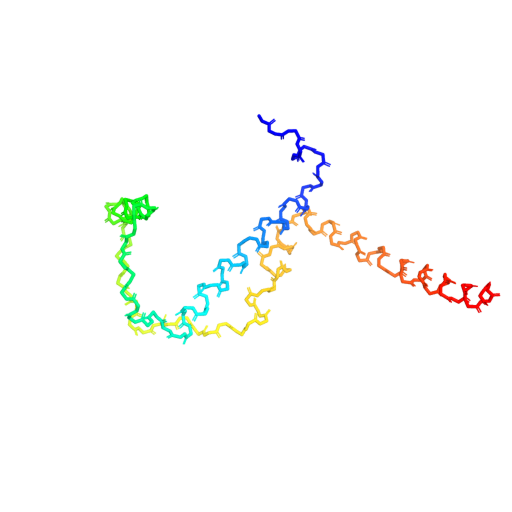30.298 -0.784 15.252 1.00 94.62 114 ALA A O 1
ATOM 902 N N . VAL A 1 115 ? -28.684 -0.407 16.767 1.00 94.56 115 VAL A N 1
ATOM 903 C CA . VAL A 1 115 ? -29.534 0.366 17.690 1.00 94.56 115 VAL A CA 1
ATOM 904 C C . VAL A 1 115 ? -30.075 1.625 17.012 1.00 94.56 115 VAL A C 1
ATOM 906 O O . VAL A 1 115 ? -31.276 1.875 17.069 1.00 94.56 115 VAL A O 1
ATOM 909 N N . VAL A 1 116 ? -29.222 2.384 16.319 1.00 94.56 116 VAL A N 1
ATOM 910 C CA . VAL A 1 116 ? -29.637 3.589 15.581 1.00 94.56 116 VAL A CA 1
ATOM 911 C C . VAL A 1 116 ? -30.654 3.249 14.492 1.00 94.56 116 VAL A C 1
ATOM 913 O O . VAL A 1 116 ? -31.649 3.953 14.358 1.00 94.56 116 VAL A O 1
ATOM 916 N N . ALA A 1 117 ? -30.456 2.162 13.745 1.00 92.81 117 ALA A N 1
ATOM 917 C CA . ALA A 1 117 ? -31.397 1.738 12.709 1.00 92.81 117 ALA A CA 1
ATOM 918 C C . ALA A 1 117 ? -32.763 1.317 13.281 1.00 92.81 117 ALA A C 1
ATOM 920 O O . ALA A 1 117 ? -33.795 1.571 12.661 1.00 92.81 117 ALA A O 1
ATOM 921 N N . VAL A 1 118 ? -32.779 0.678 14.455 1.00 91.75 118 VAL A N 1
ATOM 922 C CA . VAL A 1 118 ? -34.017 0.292 15.146 1.00 91.75 118 VAL A CA 1
ATOM 923 C C . VAL A 1 118 ? -34.730 1.524 15.692 1.00 91.75 118 VAL A C 1
ATOM 925 O O . VAL A 1 118 ? -35.903 1.713 15.401 1.00 91.75 118 VAL A O 1
ATOM 928 N N . LEU A 1 119 ? -34.034 2.395 16.422 1.00 90.00 119 LEU A N 1
ATOM 929 C CA . LEU A 1 119 ? -34.636 3.606 16.986 1.00 90.00 119 LEU A CA 1
ATOM 930 C C . LEU A 1 119 ? -35.085 4.587 15.896 1.00 90.00 119 LEU A C 1
ATOM 932 O O . LEU A 1 119 ? -36.171 5.148 15.989 1.00 90.00 119 LEU A O 1
ATOM 936 N N . GLY A 1 120 ? -34.304 4.739 14.825 1.00 80.75 120 GLY A N 1
ATOM 937 C CA . GLY A 1 120 ? -34.664 5.567 13.674 1.00 80.75 120 GLY A CA 1
ATOM 938 C C . GLY A 1 120 ? -35.914 5.076 12.940 1.00 80.75 120 GLY A C 1
ATOM 939 O O . GLY A 1 120 ? -36.630 5.887 12.368 1.00 80.75 120 GLY A O 1
ATOM 940 N N . ARG A 1 121 ? -36.231 3.776 13.014 1.00 73.94 121 ARG A N 1
ATOM 941 C CA . ARG A 1 121 ? -37.496 3.216 12.508 1.00 73.94 121 ARG A CA 1
ATOM 942 C C . ARG A 1 121 ? -38.720 3.549 13.360 1.00 73.94 121 ARG A C 1
ATOM 944 O O . ARG A 1 121 ? -39.824 3.381 12.867 1.00 73.94 121 ARG A O 1
ATOM 951 N N . PHE A 1 122 ? -38.538 3.967 14.611 1.00 67.25 122 PHE A N 1
ATOM 952 C CA . PHE A 1 122 ? -39.634 4.364 15.503 1.00 67.25 122 PHE A CA 1
ATOM 953 C C . PHE A 1 122 ? -39.829 5.885 15.574 1.00 67.25 122 PHE A C 1
ATOM 955 O O . PHE A 1 122 ? -40.799 6.344 16.169 1.00 67.25 122 PHE A O 1
ATOM 962 N N . VAL A 1 123 ? -38.904 6.661 15.000 1.00 63.19 123 VAL A N 1
ATOM 963 C CA . VAL A 1 123 ? -38.946 8.134 14.961 1.00 63.19 123 VAL A CA 1
ATOM 964 C C . VAL A 1 123 ? -39.349 8.664 13.571 1.00 63.19 123 VAL A C 1
ATOM 966 O O . VAL A 1 123 ? -39.698 9.836 13.453 1.00 63.19 123 VAL A O 1
ATOM 969 N N . ALA A 1 124 ? -39.324 7.817 12.537 1.00 52.16 124 ALA A N 1
ATOM 970 C CA . ALA A 1 124 ? -39.813 8.104 11.184 1.00 52.16 124 ALA A CA 1
ATOM 971 C C . ALA A 1 124 ? -41.240 7.578 10.988 1.00 52.16 124 ALA A C 1
ATOM 973 O O . ALA A 1 124 ? -42.006 8.252 10.265 1.00 52.16 124 ALA A O 1
#